Protein AF-A0A519ZZA4-F1 (afdb_monomer_lite)

Sequence (102 aa):
MAATRKCLSTDEFRQAVAESLSVRQVLGRIGLVPAGGNYKTVQARISRLGLDTSHFTGAGWNVGARYKAFGRNTTMEEILVENFSYAFTHGLRGRLLKEGLK

Secondary structure (DSSP, 8-state):
--------SHHHHHHHHHT-SSHHHHHHHTT----HHHHHHHHHHHHHHT---TT--GGGTTSGGG----S----HHHHSSTT---S-HHHHHHHHHHTT--

pLDDT: mean 85.7, std 11.06, range [36.88, 95.56]

Structure (mmCIF, N/CA/C/O backbone):
data_AF-A0A519ZZA4-F1
#
_entry.id   AF-A0A519ZZA4-F1
#
loop_
_atom_site.group_PDB
_atom_site.id
_atom_site.type_symbol
_atom_site.label_atom_id
_atom_site.label_alt_id
_atom_site.label_comp_id
_atom_site.label_asym_id
_atom_site.label_entity_id
_atom_site.label_seq_id
_atom_site.pdbx_PDB_ins_code
_atom_site.Cartn_x
_atom_site.Cartn_y
_atom_site.Cartn_z
_atom_site.occupancy
_atom_site.B_iso_or_equiv
_atom_site.auth_seq_id
_atom_site.auth_comp_id
_atom_site.auth_asym_id
_atom_site.auth_atom_id
_atom_site.pdbx_PDB_model_num
ATOM 1 N N . MET A 1 1 ? 25.686 6.458 4.214 1.00 36.88 1 MET A N 1
ATOM 2 C CA . MET A 1 1 ? 26.427 5.555 3.308 1.00 36.88 1 MET A CA 1
ATOM 3 C C . MET A 1 1 ? 25.544 5.273 2.104 1.00 36.88 1 MET A C 1
ATOM 5 O O . MET A 1 1 ? 24.373 4.972 2.297 1.00 36.88 1 MET A O 1
ATOM 9 N N . ALA A 1 2 ? 26.050 5.535 0.899 1.00 40.84 2 ALA A N 1
ATOM 10 C CA . ALA A 1 2 ? 25.265 5.680 -0.326 1.00 40.84 2 ALA A CA 1
ATOM 11 C C . ALA A 1 2 ? 24.518 4.390 -0.713 1.00 40.84 2 ALA A C 1
ATOM 13 O O . ALA A 1 2 ? 25.115 3.321 -0.811 1.00 40.84 2 ALA A O 1
ATOM 14 N N . ALA A 1 3 ? 23.205 4.500 -0.931 1.00 50.62 3 ALA A N 1
ATOM 15 C CA . ALA A 1 3 ? 22.362 3.404 -1.387 1.00 50.62 3 ALA A CA 1
ATOM 16 C C . ALA A 1 3 ? 22.561 3.189 -2.894 1.00 50.62 3 ALA A C 1
ATOM 18 O O . ALA A 1 3 ? 21.928 3.852 -3.713 1.00 50.62 3 ALA A O 1
ATOM 19 N N . THR A 1 4 ? 23.431 2.260 -3.273 1.00 64.50 4 THR A N 1
ATOM 20 C CA . THR A 1 4 ? 23.520 1.772 -4.653 1.00 64.50 4 THR A CA 1
ATOM 21 C C . THR A 1 4 ? 23.038 0.337 -4.707 1.00 64.50 4 THR A C 1
ATOM 23 O O . THR A 1 4 ? 23.805 -0.587 -4.467 1.00 64.50 4 THR A O 1
ATOM 26 N N . ARG A 1 5 ? 21.781 0.146 -5.117 1.00 57.28 5 ARG A N 1
ATOM 27 C CA . ARG A 1 5 ? 21.448 -0.899 -6.093 1.00 57.28 5 ARG A CA 1
ATOM 28 C C . ARG A 1 5 ? 20.371 -0.370 -7.011 1.00 57.28 5 ARG A C 1
ATOM 30 O O . ARG A 1 5 ? 19.290 -0.058 -6.554 1.00 57.28 5 ARG A O 1
ATOM 37 N N . LYS A 1 6 ? 20.681 -0.272 -8.299 1.00 66.62 6 LYS A N 1
ATOM 38 C CA . LYS A 1 6 ? 19.718 -0.036 -9.371 1.00 66.62 6 LYS A CA 1
ATOM 39 C C . LYS A 1 6 ? 19.579 -1.389 -10.054 1.00 66.62 6 LYS A C 1
ATOM 41 O O . LYS A 1 6 ? 20.421 -1.752 -10.862 1.00 66.62 6 LYS A O 1
ATOM 46 N N . CYS A 1 7 ? 18.609 -2.178 -9.601 1.00 61.72 7 CYS A N 1
ATOM 47 C CA . CYS A 1 7 ? 18.310 -3.515 -10.120 1.00 61.72 7 CYS A CA 1
ATOM 48 C C . CYS A 1 7 ? 18.169 -3.470 -11.654 1.00 61.72 7 CYS A C 1
ATOM 50 O O . CYS A 1 7 ? 17.232 -2.852 -12.175 1.00 61.72 7 CYS A O 1
ATOM 52 N N . LEU A 1 8 ? 19.111 -4.086 -12.372 1.00 63.31 8 LEU A N 1
ATOM 53 C CA . LEU A 1 8 ? 19.193 -4.028 -13.836 1.00 63.31 8 LEU A CA 1
ATOM 54 C C . LEU A 1 8 ? 18.560 -5.261 -14.483 1.00 63.31 8 LEU A C 1
ATOM 56 O O . LEU A 1 8 ? 17.871 -5.123 -15.494 1.00 63.31 8 LEU A O 1
ATOM 60 N N . SER A 1 9 ? 18.735 -6.445 -13.890 1.00 85.38 9 SER A N 1
ATOM 61 C CA . SER A 1 9 ? 18.235 -7.678 -14.494 1.00 85.38 9 SER A CA 1
ATOM 62 C C . SER A 1 9 ? 16.707 -7.779 -14.415 1.00 85.38 9 SER A C 1
ATOM 64 O O . SER A 1 9 ? 16.040 -7.153 -13.581 1.00 85.38 9 SER A O 1
ATOM 66 N N . THR A 1 10 ? 16.126 -8.535 -15.344 1.00 89.19 10 THR A N 1
ATOM 67 C CA . THR A 1 10 ? 14.685 -8.811 -15.358 1.00 89.19 10 THR A CA 1
ATOM 68 C C . THR A 1 10 ? 14.293 -9.743 -14.212 1.00 89.19 10 THR A C 1
ATOM 70 O O . THR A 1 10 ? 13.235 -9.534 -13.623 1.00 89.19 10 THR A O 1
ATOM 73 N N . ASP A 1 11 ? 15.145 -10.703 -13.851 1.00 90.69 11 ASP A N 1
ATOM 74 C CA . ASP A 1 11 ? 14.844 -11.702 -12.819 1.00 90.69 11 ASP A CA 1
ATOM 75 C C . ASP A 1 11 ? 14.848 -11.114 -11.410 1.00 90.69 11 ASP A C 1
ATOM 77 O O . ASP A 1 11 ? 13.892 -11.318 -10.662 1.00 90.69 11 ASP A O 1
ATOM 81 N N . GLU A 1 12 ? 15.832 -10.277 -11.073 1.00 90.19 12 GLU A N 1
ATOM 82 C CA . GLU A 1 12 ? 15.831 -9.566 -9.788 1.00 90.19 12 GLU A CA 1
ATOM 83 C C . GLU A 1 12 ? 14.594 -8.659 -9.652 1.00 90.19 12 GLU A C 1
ATOM 85 O O . GLU A 1 12 ? 14.027 -8.526 -8.568 1.00 90.19 12 GLU A O 1
ATOM 90 N N . PHE A 1 13 ? 14.122 -8.057 -10.754 1.00 93.25 13 PHE A N 1
ATOM 91 C CA . PHE A 1 13 ? 12.901 -7.250 -10.735 1.00 93.25 13 PHE A CA 1
ATOM 92 C C . PHE A 1 13 ? 11.652 -8.110 -10.505 1.00 93.25 13 PHE A C 1
ATOM 94 O O . PHE A 1 13 ? 10.782 -7.720 -9.726 1.00 93.25 13 PHE A O 1
ATOM 101 N N . ARG A 1 14 ? 11.566 -9.286 -11.144 1.00 94.25 14 ARG A N 1
ATOM 102 C CA . ARG A 1 14 ? 10.480 -10.255 -10.918 1.00 94.25 14 ARG A CA 1
ATOM 103 C C . ARG A 1 14 ? 10.432 -10.686 -9.456 1.00 94.25 14 ARG A C 1
ATOM 105 O O . ARG A 1 14 ? 9.368 -10.632 -8.844 1.00 94.25 14 ARG A O 1
ATOM 112 N N . GLN A 1 15 ? 11.585 -11.029 -8.888 1.00 93.38 15 GLN A N 1
ATOM 113 C CA . GLN A 1 15 ? 11.702 -11.401 -7.482 1.00 93.38 15 GLN A CA 1
ATOM 114 C C . GLN A 1 15 ? 11.297 -10.245 -6.557 1.00 93.38 15 GLN A C 1
ATOM 116 O O . GLN A 1 15 ? 10.500 -10.432 -5.638 1.00 93.38 15 GLN A O 1
ATOM 121 N N . ALA A 1 16 ? 11.761 -9.023 -6.836 1.00 93.62 16 ALA A N 1
ATOM 122 C CA . ALA A 1 16 ? 11.394 -7.849 -6.051 1.00 93.62 16 ALA A CA 1
ATOM 123 C C . ALA A 1 16 ? 9.877 -7.588 -6.047 1.00 93.62 16 ALA A C 1
ATOM 125 O O . ALA A 1 16 ? 9.342 -7.157 -5.024 1.00 93.62 16 ALA A O 1
ATOM 126 N N . VAL A 1 17 ? 9.183 -7.847 -7.160 1.00 94.94 17 VAL A N 1
ATOM 127 C CA . VAL A 1 17 ? 7.717 -7.738 -7.261 1.00 94.94 17 VAL A CA 1
ATOM 128 C C . VAL A 1 17 ? 7.018 -8.856 -6.485 1.00 94.94 17 VAL A C 1
ATOM 130 O O . VAL A 1 17 ? 6.106 -8.564 -5.711 1.00 94.94 17 VAL A O 1
ATOM 133 N N . ALA A 1 18 ? 7.469 -10.104 -6.626 1.00 94.19 18 ALA A N 1
ATOM 134 C CA . ALA A 1 18 ? 6.888 -11.254 -5.931 1.00 94.19 18 ALA A CA 1
ATOM 135 C C . ALA A 1 18 ? 6.984 -11.134 -4.397 1.00 94.19 1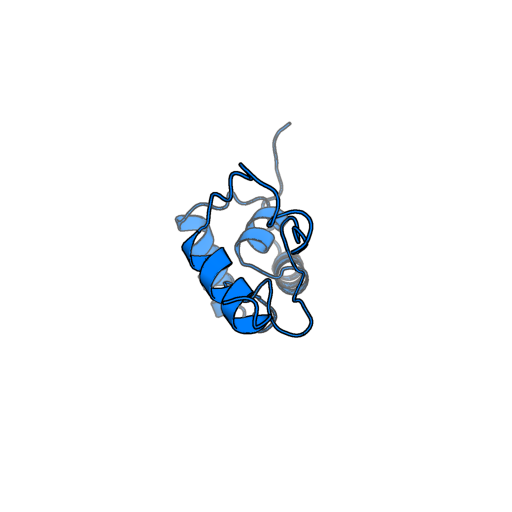8 ALA A C 1
ATOM 137 O O . ALA A 1 18 ? 6.039 -11.454 -3.684 1.00 94.19 18 ALA A O 1
ATOM 138 N N . GLU A 1 19 ? 8.093 -10.604 -3.879 1.00 93.38 19 GLU A N 1
ATOM 139 C CA . GLU A 1 19 ? 8.321 -10.441 -2.436 1.00 93.38 19 GLU A CA 1
ATOM 140 C C . GLU A 1 19 ? 7.764 -9.127 -1.849 1.00 93.38 19 GLU A C 1
ATOM 142 O O . GLU A 1 19 ? 8.007 -8.798 -0.680 1.00 93.38 19 GLU A O 1
ATOM 147 N N . SER A 1 20 ? 7.073 -8.322 -2.655 1.00 94.50 20 SER A N 1
ATOM 148 C CA . SER A 1 20 ? 6.504 -7.039 -2.235 1.00 94.50 20 SER A CA 1
ATOM 149 C C . SER A 1 20 ? 4.983 -7.094 -2.173 1.00 94.50 20 SER A C 1
ATOM 151 O O . SER A 1 20 ? 4.339 -7.776 -2.953 1.00 94.50 20 SER A O 1
ATOM 153 N N . LEU A 1 21 ? 4.400 -6.303 -1.278 1.00 94.38 21 LEU A N 1
ATOM 154 C CA . LEU A 1 21 ? 2.956 -6.077 -1.148 1.00 94.38 21 LEU A CA 1
ATOM 155 C C . LEU A 1 21 ? 2.532 -4.702 -1.690 1.00 94.38 21 LEU A C 1
ATOM 157 O O . LEU A 1 21 ? 1.363 -4.323 -1.613 1.00 94.38 21 LEU A O 1
ATOM 161 N N . SER A 1 22 ? 3.484 -3.907 -2.187 1.00 94.31 22 SER A N 1
ATOM 162 C CA . SER A 1 22 ? 3.224 -2.590 -2.767 1.00 94.31 22 SER A CA 1
ATOM 163 C C . SER A 1 22 ? 4.348 -2.137 -3.696 1.00 94.31 22 SER A C 1
ATOM 165 O O . SER A 1 22 ? 5.514 -2.485 -3.504 1.00 94.31 22 SER A O 1
ATOM 167 N N . VAL A 1 23 ? 4.025 -1.243 -4.635 1.00 94.12 23 VAL A N 1
ATOM 168 C CA . VAL A 1 23 ? 5.015 -0.600 -5.522 1.00 94.12 23 VAL A CA 1
ATOM 169 C C . VAL A 1 23 ? 6.081 0.163 -4.725 1.00 94.12 23 VAL A C 1
ATOM 171 O O . VAL A 1 23 ? 7.241 0.198 -5.122 1.00 94.12 23 VAL A O 1
ATOM 174 N N . ARG A 1 24 ? 5.727 0.731 -3.563 1.00 94.06 24 ARG A N 1
ATOM 175 C CA . ARG A 1 24 ? 6.689 1.400 -2.675 1.00 94.06 24 ARG A CA 1
ATOM 176 C C . ARG A 1 24 ? 7.761 0.434 -2.162 1.00 94.06 24 ARG A C 1
ATOM 178 O O . ARG A 1 24 ? 8.931 0.801 -2.121 1.00 94.06 24 ARG A O 1
ATOM 185 N N . GLN A 1 25 ? 7.369 -0.780 -1.774 1.00 93.50 25 GLN A N 1
ATOM 186 C CA . GLN A 1 25 ? 8.315 -1.812 -1.343 1.00 93.50 25 GLN A CA 1
ATOM 187 C C . GLN A 1 25 ? 9.188 -2.285 -2.505 1.00 93.50 25 GLN A C 1
ATOM 189 O O . GLN A 1 25 ? 10.398 -2.390 -2.323 1.00 93.50 25 GLN A O 1
ATOM 194 N N . VAL A 1 26 ? 8.609 -2.461 -3.701 1.00 93.94 26 VAL A N 1
ATOM 195 C CA . VAL A 1 26 ? 9.381 -2.771 -4.915 1.00 93.94 26 VAL A CA 1
ATOM 196 C C . VAL A 1 26 ? 10.456 -1.713 -5.129 1.00 93.94 26 VAL A C 1
ATOM 198 O O . VAL A 1 26 ? 11.624 -2.064 -5.233 1.00 93.94 26 VAL A O 1
ATOM 201 N N . LEU A 1 27 ? 10.078 -0.428 -5.115 1.00 92.69 27 LEU A N 1
ATOM 202 C CA . LEU A 1 27 ? 10.992 0.710 -5.258 1.00 92.69 27 LEU A CA 1
ATOM 203 C C . LEU A 1 27 ? 12.139 0.659 -4.243 1.00 92.69 27 LEU A C 1
ATOM 205 O O . LEU A 1 27 ? 13.296 0.752 -4.641 1.00 92.69 27 LEU A O 1
ATOM 209 N N . GLY A 1 28 ? 11.831 0.430 -2.964 1.00 91.44 28 GLY A N 1
ATOM 210 C CA . GLY A 1 28 ? 12.847 0.287 -1.919 1.00 91.44 28 GLY A CA 1
ATOM 211 C C . GLY A 1 28 ? 13.802 -0.887 -2.160 1.00 91.44 28 GLY A C 1
ATOM 212 O O . GLY A 1 28 ? 15.013 -0.720 -2.030 1.00 91.44 28 GLY A O 1
ATOM 213 N N . ARG A 1 29 ? 13.283 -2.051 -2.573 1.00 91.00 29 ARG A N 1
ATOM 214 C CA . ARG A 1 29 ? 14.090 -3.249 -2.874 1.00 91.00 29 ARG A CA 1
ATOM 215 C C . ARG A 1 29 ? 15.018 -3.047 -4.069 1.00 91.00 29 ARG A C 1
ATOM 217 O O . ARG A 1 29 ? 16.157 -3.497 -4.038 1.00 91.00 29 ARG A O 1
ATOM 224 N N . ILE A 1 30 ? 14.557 -2.337 -5.099 1.00 90.69 30 ILE A N 1
ATOM 225 C CA . ILE A 1 30 ? 15.358 -2.023 -6.293 1.00 90.69 30 ILE A CA 1
ATOM 226 C C . ILE A 1 30 ? 16.188 -0.741 -6.148 1.00 90.69 30 ILE A C 1
ATOM 228 O O . ILE A 1 30 ? 16.669 -0.233 -7.162 1.00 90.69 30 ILE A O 1
ATOM 232 N N . GLY A 1 31 ? 16.293 -0.206 -4.924 1.00 88.88 31 GLY A N 1
ATOM 233 C CA . GLY A 1 31 ? 17.064 0.986 -4.558 1.00 88.88 31 GLY A CA 1
ATOM 234 C C . GLY A 1 31 ? 16.636 2.273 -5.263 1.00 88.88 31 GLY A C 1
ATOM 235 O O . GLY A 1 31 ? 17.436 3.196 -5.412 1.00 88.88 31 GLY A O 1
ATOM 236 N N . LEU A 1 32 ? 15.377 2.358 -5.696 1.00 89.75 32 LEU A N 1
ATOM 237 C CA . LEU A 1 32 ? 14.788 3.585 -6.212 1.00 89.75 32 LEU A CA 1
ATOM 238 C C . LEU A 1 32 ? 14.074 4.354 -5.102 1.00 89.75 32 LEU A C 1
ATOM 240 O O . LEU A 1 32 ? 13.354 3.803 -4.269 1.00 89.75 32 LEU A O 1
ATOM 244 N N . VAL A 1 33 ? 14.217 5.675 -5.145 1.00 89.88 33 VAL A N 1
ATOM 245 C CA . VAL A 1 33 ? 13.492 6.573 -4.246 1.00 89.88 33 VAL A CA 1
ATOM 246 C C . VAL A 1 33 ? 11.993 6.485 -4.561 1.00 89.88 33 VAL A C 1
ATOM 248 O O . VAL A 1 33 ? 11.624 6.556 -5.739 1.00 89.88 33 VAL A O 1
ATOM 251 N N . PRO A 1 34 ? 11.106 6.370 -3.555 1.00 90.56 34 PRO A N 1
ATOM 252 C CA . PRO A 1 34 ? 9.660 6.354 -3.753 1.00 90.56 34 PRO A CA 1
ATOM 253 C C . PRO A 1 34 ? 9.120 7.748 -4.111 1.00 90.56 34 PRO A C 1
ATOM 255 O O . PRO A 1 34 ? 8.414 8.379 -3.328 1.00 90.56 34 PRO A O 1
ATOM 258 N N . ALA A 1 35 ? 9.456 8.215 -5.312 1.00 91.50 35 ALA A N 1
ATOM 259 C CA . ALA A 1 35 ? 9.054 9.488 -5.895 1.00 91.50 35 ALA A CA 1
ATOM 260 C C . ALA A 1 35 ? 8.114 9.265 -7.091 1.00 91.50 35 ALA A C 1
ATOM 262 O O . ALA A 1 35 ? 8.206 8.243 -7.772 1.00 91.50 35 ALA A O 1
ATOM 263 N N . GLY A 1 36 ? 7.226 10.228 -7.365 1.00 87.56 36 GLY A N 1
ATOM 264 C CA . GLY A 1 36 ? 6.114 10.088 -8.321 1.00 87.56 36 GLY A CA 1
ATOM 265 C C . GLY A 1 36 ? 6.501 9.533 -9.700 1.00 87.56 36 GLY A C 1
ATOM 266 O O . GLY A 1 36 ? 5.826 8.642 -10.211 1.00 87.56 36 GLY A O 1
ATOM 267 N N . GLY A 1 37 ? 7.617 9.990 -10.277 1.00 92.94 37 GLY A N 1
ATOM 268 C CA . GLY A 1 37 ? 8.115 9.472 -11.559 1.00 92.94 37 GLY A CA 1
ATOM 269 C C . GLY A 1 37 ? 8.518 7.994 -11.504 1.00 92.94 37 GLY A C 1
ATOM 270 O O . GLY A 1 37 ? 8.189 7.227 -12.406 1.00 92.94 37 GLY A O 1
ATOM 271 N N . ASN A 1 38 ? 9.148 7.559 -10.411 1.00 92.88 38 ASN A N 1
ATOM 272 C CA . ASN A 1 38 ? 9.599 6.176 -10.258 1.00 92.88 38 ASN A CA 1
ATOM 273 C C . ASN A 1 38 ? 8.429 5.194 -10.112 1.00 92.88 38 ASN A C 1
ATOM 275 O O . ASN A 1 38 ? 8.517 4.079 -10.624 1.00 92.88 38 ASN A O 1
ATOM 279 N N . TYR A 1 39 ? 7.317 5.604 -9.489 1.00 94.69 39 TYR A N 1
ATOM 280 C CA . TYR A 1 39 ? 6.097 4.786 -9.456 1.00 94.69 39 TYR A CA 1
ATOM 281 C C . TYR A 1 39 ? 5.585 4.489 -10.866 1.00 94.69 39 TYR A C 1
ATOM 283 O O . TYR A 1 39 ? 5.336 3.327 -11.182 1.00 94.69 39 TYR A O 1
ATOM 291 N N . LYS A 1 40 ? 5.499 5.516 -11.724 1.00 94.81 40 LYS A N 1
ATOM 292 C CA . LYS A 1 40 ? 5.062 5.355 -13.119 1.00 94.81 40 LYS A CA 1
ATOM 293 C C . LYS A 1 40 ? 5.987 4.409 -13.883 1.00 94.81 40 LYS A C 1
ATOM 295 O O . LYS A 1 40 ? 5.514 3.486 -14.538 1.00 94.81 40 LYS A O 1
ATOM 300 N N . THR A 1 41 ? 7.301 4.583 -13.742 1.00 92.62 41 THR A N 1
ATOM 301 C CA . THR A 1 41 ? 8.300 3.722 -14.394 1.00 92.62 41 THR A CA 1
ATOM 302 C C . THR A 1 41 ? 8.183 2.262 -13.956 1.00 92.62 41 THR A C 1
ATOM 304 O O . THR A 1 41 ? 8.202 1.362 -14.795 1.00 92.62 41 THR A O 1
ATOM 307 N N . VAL A 1 42 ? 8.038 2.003 -12.653 1.00 93.50 42 VAL A N 1
ATOM 308 C CA . VAL A 1 42 ? 7.894 0.634 -12.135 1.00 93.50 42 VAL A CA 1
ATOM 309 C C . VAL A 1 42 ? 6.580 0.008 -12.585 1.00 93.50 42 VAL A C 1
ATOM 311 O O . VAL A 1 42 ? 6.594 -1.130 -13.042 1.00 93.50 42 VAL A O 1
ATOM 314 N N . GLN A 1 43 ? 5.466 0.738 -12.530 1.00 94.25 43 GLN A N 1
ATOM 315 C CA . GLN A 1 43 ? 4.166 0.245 -12.999 1.00 94.25 43 GLN A CA 1
ATOM 316 C C . GLN A 1 43 ? 4.178 -0.078 -14.497 1.00 94.25 43 GLN A C 1
ATOM 318 O O . GLN A 1 43 ? 3.692 -1.135 -14.904 1.00 94.25 43 GLN A O 1
ATOM 323 N N . ALA A 1 44 ? 4.797 0.779 -15.315 1.00 94.62 44 ALA A N 1
ATOM 324 C CA . ALA A 1 44 ? 4.979 0.516 -16.739 1.00 94.62 44 ALA A CA 1
ATOM 325 C C . ALA A 1 44 ? 5.829 -0.743 -16.974 1.00 94.62 44 ALA A C 1
ATOM 327 O O . ALA A 1 44 ? 5.494 -1.570 -17.821 1.00 94.62 44 ALA A O 1
ATOM 328 N N . ARG A 1 45 ? 6.901 -0.939 -16.191 1.00 94.25 45 ARG A N 1
ATOM 329 C CA . ARG A 1 45 ? 7.751 -2.136 -16.278 1.00 94.25 45 ARG A CA 1
ATOM 330 C C . ARG A 1 45 ? 7.014 -3.411 -15.852 1.00 94.25 45 ARG A C 1
ATOM 332 O O . ARG A 1 45 ? 7.161 -4.416 -16.538 1.00 94.25 45 ARG A O 1
ATOM 339 N N . ILE A 1 46 ? 6.227 -3.369 -14.773 1.00 95.06 46 ILE A N 1
ATOM 340 C CA . ILE A 1 46 ? 5.360 -4.474 -14.317 1.00 95.06 46 ILE A CA 1
ATOM 341 C C . ILE A 1 46 ? 4.393 -4.871 -15.434 1.00 95.06 46 ILE A C 1
ATOM 343 O O . ILE A 1 46 ? 4.351 -6.037 -15.816 1.00 95.06 46 ILE A O 1
ATOM 347 N N . SER A 1 47 ? 3.694 -3.883 -16.000 1.00 95.50 47 SER A N 1
ATOM 348 C CA . SER A 1 47 ? 2.706 -4.095 -17.065 1.00 95.50 47 SER A CA 1
ATOM 349 C C . SER A 1 47 ? 3.352 -4.701 -18.311 1.00 95.50 47 SER A C 1
ATOM 351 O O . SER A 1 47 ? 2.862 -5.685 -18.852 1.00 95.50 47 SER A O 1
ATOM 353 N N . ARG A 1 48 ? 4.513 -4.175 -18.727 1.00 95.56 48 ARG A N 1
ATOM 354 C CA . ARG A 1 48 ? 5.273 -4.685 -19.879 1.00 95.56 48 ARG A CA 1
ATOM 355 C C . ARG A 1 48 ? 5.756 -6.127 -19.692 1.00 95.56 48 ARG A C 1
ATOM 357 O O . ARG A 1 48 ? 5.908 -6.845 -20.671 1.00 95.56 48 ARG A O 1
ATOM 364 N N . LEU A 1 49 ? 6.052 -6.530 -18.458 1.00 93.94 49 LEU A N 1
ATOM 365 C CA . LEU A 1 49 ? 6.532 -7.876 -18.131 1.00 93.94 49 LEU A CA 1
ATOM 366 C C . LEU A 1 49 ? 5.403 -8.861 -17.792 1.00 93.94 49 LEU A C 1
ATOM 368 O O . LEU A 1 49 ? 5.704 -10.034 -17.562 1.00 93.94 49 LEU A O 1
ATOM 372 N N . GLY A 1 50 ? 4.148 -8.397 -17.744 1.00 94.81 50 GLY A N 1
ATOM 373 C CA . GLY A 1 50 ? 2.986 -9.216 -17.398 1.00 94.81 50 GLY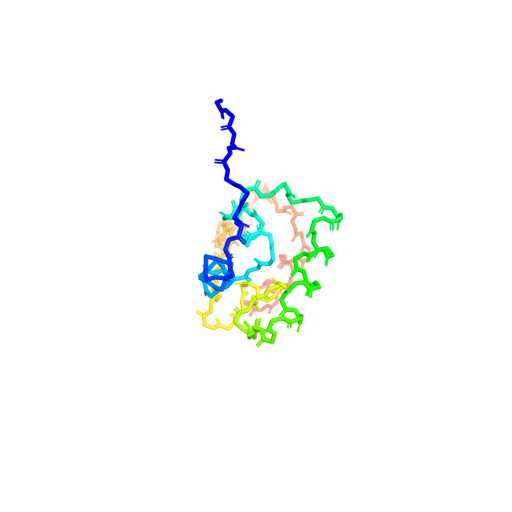 A CA 1
ATOM 374 C C . GLY A 1 50 ? 3.083 -9.830 -16.002 1.00 94.81 50 GLY A C 1
ATOM 375 O O . GLY A 1 50 ? 2.744 -10.996 -15.826 1.00 94.81 50 GLY A O 1
ATOM 376 N N . LEU A 1 51 ? 3.628 -9.095 -15.026 1.00 94.56 51 LEU A N 1
ATOM 377 C CA . LEU A 1 51 ? 3.776 -9.616 -13.664 1.00 94.56 51 LEU A CA 1
ATOM 378 C C . LEU A 1 51 ? 2.456 -9.519 -12.908 1.00 94.56 51 LEU A C 1
ATOM 380 O O . LEU A 1 51 ? 1.805 -8.475 -12.944 1.00 94.56 51 LEU A O 1
ATOM 384 N N . ASP A 1 52 ? 2.112 -10.579 -12.181 1.00 92.62 52 ASP A N 1
ATOM 385 C CA . ASP A 1 52 ? 0.978 -10.543 -11.267 1.00 92.62 52 ASP A CA 1
ATOM 386 C C . ASP A 1 52 ? 1.276 -9.607 -10.087 1.00 92.62 52 ASP A C 1
ATOM 388 O O . ASP A 1 52 ? 2.347 -9.653 -9.476 1.00 92.62 52 ASP A O 1
ATOM 392 N N . THR A 1 53 ? 0.315 -8.738 -9.789 1.00 94.31 53 THR A N 1
ATOM 393 C CA . THR A 1 53 ? 0.334 -7.834 -8.633 1.00 94.31 53 THR A CA 1
ATOM 394 C C . THR A 1 53 ? -0.941 -7.948 -7.805 1.00 94.31 53 THR A C 1
ATOM 396 O O . THR A 1 53 ? -1.225 -7.065 -6.999 1.00 94.31 53 THR A O 1
ATOM 399 N N . SER A 1 54 ? -1.730 -9.010 -7.995 1.00 91.06 54 SER A N 1
ATOM 400 C CA . SER A 1 54 ? -2.988 -9.237 -7.271 1.00 91.06 54 SER A CA 1
ATOM 401 C C . SER A 1 54 ? -2.777 -9.407 -5.762 1.00 91.06 54 SER A C 1
ATOM 403 O O . SER A 1 54 ? -3.674 -9.137 -4.968 1.00 91.06 54 SER A O 1
ATOM 405 N N . HIS A 1 55 ? -1.574 -9.807 -5.341 1.00 91.62 55 HIS A N 1
ATOM 406 C CA . HIS A 1 55 ? -1.169 -9.887 -3.936 1.00 91.62 55 HIS A CA 1
ATOM 407 C C . HIS A 1 55 ? -0.840 -8.529 -3.303 1.00 91.62 55 HIS A C 1
ATOM 409 O O . HIS A 1 55 ? -0.648 -8.459 -2.085 1.00 91.62 55 HIS A O 1
ATOM 415 N N . PHE A 1 56 ? -0.757 -7.447 -4.085 1.00 94.25 56 PHE A N 1
ATOM 416 C CA . PHE A 1 56 ? -0.526 -6.117 -3.532 1.00 94.25 56 PHE A CA 1
ATOM 417 C C . PHE A 1 56 ? -1.738 -5.662 -2.727 1.00 94.25 56 PHE A C 1
ATOM 419 O O . PHE A 1 56 ? -2.876 -5.717 -3.181 1.00 94.25 56 PHE A O 1
ATOM 426 N N . THR A 1 57 ? -1.494 -5.164 -1.519 1.00 91.00 57 THR A N 1
ATOM 427 C CA . THR A 1 57 ? -2.583 -4.858 -0.588 1.00 91.00 57 THR A CA 1
ATOM 428 C C . THR A 1 57 ? -3.160 -3.460 -0.784 1.00 91.00 57 THR A C 1
ATOM 430 O O . THR A 1 57 ? -4.328 -3.229 -0.485 1.00 91.00 57 THR A O 1
ATOM 433 N N . GLY A 1 58 ? -2.355 -2.504 -1.262 1.00 87.00 58 GLY A N 1
ATOM 434 C CA . GLY A 1 58 ? -2.779 -1.111 -1.437 1.00 87.00 58 GLY A CA 1
ATOM 435 C C . GLY A 1 58 ? -3.436 -0.534 -0.174 1.00 87.00 58 GLY A C 1
ATOM 436 O O . GLY A 1 58 ? -2.897 -0.660 0.926 1.00 87.00 58 GLY A O 1
ATOM 437 N N . ALA A 1 59 ? -4.618 0.070 -0.333 1.00 83.44 59 ALA A N 1
ATOM 438 C CA . ALA A 1 59 ? -5.425 0.579 0.779 1.00 83.44 59 ALA A CA 1
ATOM 439 C C . ALA A 1 59 ? -5.961 -0.533 1.709 1.00 83.44 59 ALA A C 1
ATOM 441 O O . ALA A 1 59 ? -6.211 -0.282 2.884 1.00 83.44 59 ALA A O 1
ATOM 442 N N . GLY A 1 60 ? -6.072 -1.772 1.222 1.00 86.06 60 GLY A N 1
ATOM 443 C CA . GLY A 1 60 ? -6.508 -2.953 1.972 1.00 86.06 60 GLY A CA 1
ATOM 444 C C . GLY A 1 60 ? -5.380 -3.665 2.725 1.00 86.06 60 GLY A C 1
ATOM 445 O O . GLY A 1 60 ? -5.364 -4.890 2.797 1.00 86.06 60 GLY A O 1
ATOM 446 N N . TRP A 1 61 ? -4.400 -2.937 3.266 1.00 89.94 61 TRP A N 1
ATOM 447 C CA . TRP A 1 61 ? -3.295 -3.550 4.021 1.00 89.94 61 TRP A CA 1
ATOM 448 C C . TRP A 1 61 ? -3.730 -4.125 5.378 1.00 89.94 61 TRP A C 1
ATOM 450 O O . TRP A 1 61 ? -3.079 -5.040 5.878 1.00 89.94 61 TRP A O 1
ATOM 460 N N . ASN A 1 62 ? -4.838 -3.630 5.942 1.00 89.62 62 ASN A N 1
ATOM 461 C CA . ASN A 1 62 ? -5.349 -4.024 7.255 1.00 89.62 62 ASN A CA 1
ATOM 462 C C . ASN A 1 62 ? -6.823 -4.467 7.206 1.00 89.62 62 ASN A C 1
ATOM 464 O O . ASN A 1 62 ? -7.688 -3.838 7.812 1.00 89.62 62 ASN A O 1
ATOM 468 N N . VAL A 1 63 ? -7.130 -5.520 6.444 1.00 87.06 63 VAL A N 1
ATOM 469 C CA . VAL A 1 63 ? -8.501 -6.040 6.275 1.00 87.06 63 VAL A CA 1
ATOM 470 C C . VAL A 1 63 ? -8.545 -7.569 6.348 1.00 87.06 63 VAL A C 1
ATOM 472 O O . VAL A 1 63 ? -7.536 -8.241 6.113 1.00 87.06 63 VAL A O 1
ATOM 475 N N . GLY A 1 64 ? -9.724 -8.127 6.645 1.00 87.75 64 GLY A N 1
ATOM 476 C CA . GLY A 1 64 ? -9.974 -9.573 6.650 1.00 87.75 64 GLY A CA 1
ATOM 477 C C . GLY A 1 64 ? -8.991 -10.340 7.537 1.00 87.75 64 GLY A C 1
ATOM 478 O O . GLY A 1 64 ? -8.724 -9.940 8.666 1.00 87.75 64 GLY A O 1
ATOM 479 N N . ALA A 1 65 ? -8.391 -11.406 7.001 1.00 85.12 65 ALA A N 1
ATOM 480 C CA . ALA A 1 65 ? -7.403 -12.221 7.715 1.00 85.12 65 ALA A CA 1
ATOM 481 C C . ALA A 1 65 ? -6.120 -11.461 8.120 1.00 85.12 65 ALA A C 1
ATOM 483 O O . ALA A 1 65 ? -5.383 -11.924 8.985 1.00 85.12 65 ALA A O 1
ATOM 484 N N . ARG A 1 66 ? -5.832 -10.302 7.507 1.00 83.75 66 ARG A N 1
ATOM 485 C CA . ARG A 1 66 ? -4.675 -9.451 7.846 1.00 83.75 66 ARG 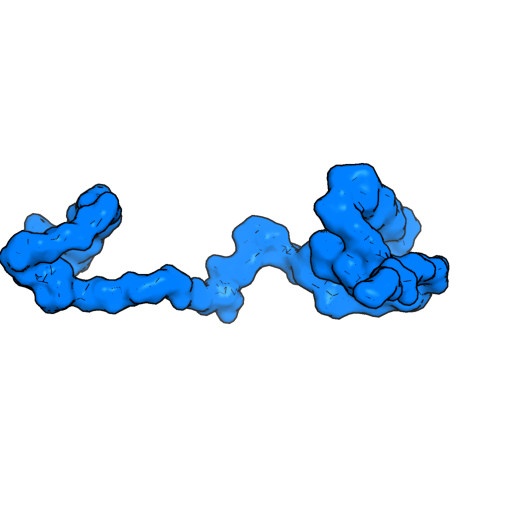A CA 1
ATOM 486 C C . ARG A 1 66 ? -5.011 -8.370 8.874 1.00 83.75 66 ARG A C 1
ATOM 488 O O . ARG A 1 66 ? -4.123 -7.599 9.229 1.00 83.75 66 ARG A O 1
ATOM 495 N N . TYR A 1 67 ? -6.264 -8.297 9.327 1.00 88.88 67 TYR A N 1
ATOM 496 C CA . TYR A 1 67 ? -6.694 -7.283 10.275 1.00 88.88 67 TYR A CA 1
ATOM 497 C C . TYR A 1 67 ? -5.937 -7.403 11.602 1.00 88.88 67 TYR A C 1
ATOM 499 O O . TYR A 1 67 ? -5.950 -8.437 12.269 1.00 88.88 67 TYR A O 1
ATOM 507 N N . LYS A 1 68 ? -5.308 -6.303 11.998 1.00 85.19 68 LYS A N 1
ATOM 508 C CA . LYS A 1 68 ? -4.724 -6.067 13.310 1.00 85.19 68 LYS A CA 1
ATOM 509 C C . LYS A 1 68 ? -5.368 -4.819 13.892 1.00 85.19 68 LYS A C 1
ATOM 511 O O . LYS A 1 68 ? -5.373 -3.757 13.261 1.00 85.19 68 LYS A O 1
ATOM 516 N N . ALA A 1 69 ? -5.911 -4.951 15.099 1.00 82.75 69 ALA A N 1
ATOM 517 C CA . ALA A 1 69 ? -6.380 -3.808 15.862 1.00 82.75 69 ALA A CA 1
ATOM 518 C C . ALA A 1 69 ? -5.168 -2.935 16.225 1.00 82.75 69 ALA A C 1
ATOM 520 O O . ALA A 1 69 ? -4.227 -3.406 16.863 1.00 82.75 69 ALA A O 1
ATOM 521 N N . PHE A 1 70 ? -5.180 -1.679 15.783 1.00 78.44 70 PHE A N 1
ATOM 522 C CA . PHE A 1 70 ? -4.175 -0.684 16.147 1.00 78.44 70 PHE A CA 1
ATOM 523 C C . PHE A 1 70 ? -4.786 0.328 17.114 1.00 78.44 70 PHE A C 1
ATOM 525 O O . PHE A 1 70 ? -5.930 0.747 16.940 1.00 78.44 70 PHE A O 1
ATOM 532 N N . GLY A 1 71 ? -3.992 0.750 18.097 1.00 75.06 71 GLY A N 1
ATOM 533 C CA . GLY A 1 71 ? -4.392 1.709 19.125 1.00 75.06 71 GLY A CA 1
ATOM 534 C C . GLY A 1 71 ? -4.696 1.056 20.471 1.00 75.06 71 GLY A C 1
ATOM 535 O O . GLY A 1 71 ? -4.865 -0.159 20.572 1.00 75.06 71 GLY A O 1
ATOM 536 N N . ARG A 1 72 ? -4.744 1.882 21.523 1.00 71.75 72 ARG A N 1
ATOM 537 C CA . ARG A 1 72 ? -5.164 1.432 22.852 1.00 71.75 72 ARG A CA 1
ATOM 538 C C . ARG A 1 72 ? -6.660 1.142 22.808 1.00 71.75 72 ARG A C 1
ATOM 540 O O . ARG A 1 72 ? -7.471 2.031 22.555 1.00 71.75 72 ARG A O 1
ATOM 547 N N . ASN A 1 73 ? -7.018 -0.101 23.075 1.00 69.38 73 ASN A N 1
ATOM 548 C CA . ASN A 1 73 ? -8.376 -0.504 23.395 1.00 69.38 73 ASN A CA 1
ATOM 549 C C . ASN A 1 73 ? -8.688 -0.088 24.837 1.00 69.38 73 ASN A C 1
ATOM 551 O O . ASN A 1 73 ? -8.718 -0.921 25.732 1.00 69.38 73 ASN A O 1
ATOM 555 N N . THR A 1 74 ? -8.890 1.211 25.070 1.00 77.75 74 THR A N 1
ATOM 556 C CA . THR A 1 74 ? -9.295 1.694 26.395 1.00 77.75 74 THR A CA 1
ATOM 557 C C . THR A 1 74 ? -10.616 1.029 26.769 1.00 77.75 74 THR A C 1
ATOM 559 O O . THR A 1 74 ? -11.571 1.104 25.978 1.00 77.75 74 THR A O 1
ATOM 562 N N . THR A 1 75 ? -10.658 0.343 27.909 1.00 83.31 75 THR A N 1
ATOM 563 C CA . THR A 1 75 ? -11.859 -0.386 28.337 1.00 83.31 75 THR A CA 1
ATOM 564 C C . THR A 1 75 ? -12.948 0.591 28.764 1.00 83.31 75 THR A C 1
ATOM 566 O O . THR A 1 75 ? -12.713 1.798 28.861 1.00 83.31 75 THR A O 1
ATOM 569 N N . MET A 1 76 ? -14.175 0.104 28.945 1.00 80.56 76 MET A N 1
ATOM 570 C CA . MET A 1 76 ? -15.266 1.003 29.311 1.00 80.56 76 MET A CA 1
ATOM 571 C C . MET A 1 76 ? -15.106 1.510 30.749 1.00 80.56 76 MET A C 1
ATOM 573 O O . MET A 1 76 ? -15.381 2.673 31.022 1.00 80.56 76 MET A O 1
ATOM 577 N N . GLU A 1 77 ? -14.549 0.680 31.628 1.00 82.50 77 GLU A N 1
ATOM 578 C CA . GLU A 1 77 ? -14.225 1.007 33.018 1.00 82.50 77 GLU A CA 1
ATOM 579 C C . GLU A 1 77 ? -13.171 2.115 33.106 1.00 82.50 77 GLU A C 1
ATOM 581 O O . GLU A 1 77 ? -13.272 2.992 33.954 1.00 82.50 77 GLU A O 1
ATOM 586 N N . GLU A 1 78 ? -12.182 2.112 32.207 1.00 82.31 78 GLU A N 1
ATOM 587 C CA . GLU A 1 78 ? -11.153 3.155 32.151 1.00 82.31 78 GLU A CA 1
ATOM 588 C C . GLU A 1 78 ? -11.713 4.510 31.670 1.00 82.31 78 GLU A C 1
ATOM 590 O O . GLU A 1 78 ? -11.215 5.553 32.085 1.00 82.31 78 GLU A O 1
ATOM 595 N N . ILE A 1 79 ? -12.721 4.512 30.784 1.00 85.56 79 ILE A N 1
ATOM 596 C CA . ILE A 1 79 ? -13.279 5.743 30.184 1.00 85.56 79 ILE A CA 1
ATOM 597 C C . ILE A 1 79 ? -14.4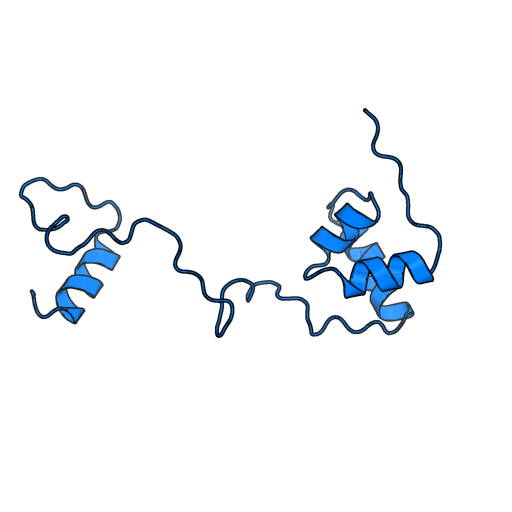02 6.336 31.036 1.00 85.56 79 ILE A C 1
ATOM 599 O O . ILE A 1 79 ? -14.580 7.552 31.053 1.00 85.56 79 ILE A O 1
ATOM 603 N N . LEU A 1 80 ? -15.177 5.499 31.728 1.00 85.50 80 LEU A N 1
ATOM 604 C CA . LEU A 1 80 ? -16.302 5.918 32.567 1.00 85.50 80 LEU A CA 1
ATOM 605 C C . LEU A 1 80 ? -15.857 6.364 33.967 1.00 85.50 80 LEU A C 1
ATOM 607 O O . LEU A 1 80 ? -16.522 6.090 34.963 1.00 85.50 80 LEU A O 1
ATOM 611 N N . VAL A 1 81 ? -14.733 7.075 34.032 1.00 88.06 81 VAL A N 1
ATOM 612 C CA . VAL A 1 81 ? -14.234 7.731 35.241 1.00 88.06 81 VAL A CA 1
ATOM 613 C C . VAL A 1 81 ? -14.499 9.227 35.129 1.00 88.06 81 VAL A C 1
ATOM 615 O O . VAL A 1 81 ? -14.413 9.820 34.049 1.00 88.06 81 VAL A O 1
ATOM 618 N N . GLU A 1 82 ? -14.831 9.852 36.253 1.00 82.75 82 GLU A N 1
ATOM 619 C CA . GLU A 1 82 ? -15.030 11.295 36.325 1.00 82.75 82 GLU A CA 1
ATOM 620 C C . GLU A 1 82 ? -13.788 12.047 35.803 1.00 82.75 82 GLU A C 1
ATOM 622 O O . GLU A 1 82 ? -12.652 11.704 36.129 1.00 82.75 82 GLU A O 1
ATOM 627 N N . ASN A 1 83 ? -14.002 13.069 34.967 1.00 81.81 83 ASN A N 1
ATOM 628 C CA . ASN A 1 83 ? -12.955 13.867 34.309 1.00 81.81 83 ASN A CA 1
ATOM 629 C C . ASN A 1 83 ? -12.033 13.114 33.324 1.00 81.81 83 ASN A C 1
ATOM 631 O O . ASN A 1 83 ? -10.980 13.639 32.951 1.00 81.81 83 ASN A O 1
ATOM 635 N N . PHE A 1 84 ? -12.411 11.926 32.837 1.00 81.88 84 PHE A N 1
ATOM 636 C CA . PHE A 1 84 ? -11.640 11.263 31.785 1.00 81.88 84 PHE A CA 1
ATOM 637 C C . PHE A 1 84 ? -11.714 12.039 30.457 1.00 81.88 84 PHE A C 1
ATOM 639 O O . PHE A 1 84 ? -12.777 12.199 29.851 1.00 81.88 84 PHE A O 1
ATOM 646 N N . SER A 1 85 ? -10.563 12.501 29.963 1.00 78.56 85 SER A N 1
ATOM 647 C CA . SER A 1 85 ? -10.481 13.215 28.686 1.00 78.56 85 SER A CA 1
ATOM 648 C C . SER A 1 85 ? -10.463 12.232 27.514 1.00 78.56 85 SER A C 1
ATOM 650 O O . SER A 1 85 ? -9.430 11.656 27.166 1.00 78.56 85 SER A O 1
ATOM 652 N N . TYR A 1 86 ? -11.624 12.031 26.887 1.00 78.31 86 TYR A N 1
ATOM 653 C CA . TYR A 1 86 ? -11.760 11.218 25.679 1.00 78.31 86 TYR A CA 1
ATOM 654 C C . TYR A 1 86 ? -11.769 12.105 24.428 1.00 78.31 86 TYR A C 1
ATOM 656 O O . TYR A 1 86 ? -12.778 12.730 24.102 1.00 78.31 86 TYR A O 1
ATOM 664 N N . ALA A 1 87 ? -10.660 12.134 23.683 1.00 78.75 87 ALA A N 1
ATOM 665 C CA . ALA A 1 87 ? -10.501 13.042 22.540 1.00 78.75 87 ALA A CA 1
ATOM 666 C C . ALA A 1 87 ? -11.493 12.780 21.384 1.00 78.75 87 ALA A C 1
ATOM 668 O O . ALA A 1 87 ? -11.779 13.676 20.594 1.00 78.75 87 ALA A O 1
ATOM 669 N N . PHE A 1 88 ? -12.036 11.562 21.276 1.00 83.69 88 PHE A N 1
ATOM 670 C CA . PHE A 1 88 ? -12.913 11.152 20.175 1.00 83.69 88 PHE A CA 1
ATOM 671 C C . PHE A 1 88 ? -14.358 10.895 20.631 1.00 83.69 88 PHE A C 1
ATOM 673 O O . PHE A 1 88 ? -14.872 9.776 20.596 1.00 83.69 88 PHE A O 1
ATOM 680 N N . THR A 1 89 ? -15.034 11.951 21.077 1.00 83.25 89 THR A N 1
ATOM 681 C CA . THR A 1 89 ? -16.371 11.889 21.700 1.00 83.25 89 THR A CA 1
ATOM 682 C C . THR A 1 89 ? -17.447 11.227 20.827 1.00 83.25 89 THR A C 1
ATOM 684 O O . THR A 1 89 ? -18.287 10.488 21.343 1.00 83.25 89 THR A O 1
ATOM 687 N N . HIS A 1 90 ? -17.406 11.414 19.501 1.00 86.44 90 HIS A N 1
ATOM 688 C CA . HIS A 1 90 ? -18.325 10.740 18.573 1.00 86.44 90 HIS A CA 1
ATOM 689 C C . HIS A 1 90 ? -18.166 9.211 18.609 1.00 86.44 90 HIS A C 1
ATOM 691 O O . HIS A 1 90 ? -19.157 8.482 18.683 1.00 86.44 90 HIS A O 1
ATOM 697 N N . GLY A 1 91 ? -16.924 8.715 18.624 1.00 85.19 91 GLY A N 1
ATOM 698 C CA . GLY A 1 91 ? -16.648 7.285 18.763 1.00 85.19 91 GLY A CA 1
ATOM 699 C C . GLY A 1 91 ? -17.073 6.740 20.119 1.00 85.19 91 GLY A C 1
ATOM 700 O O . GLY A 1 91 ? -17.632 5.647 20.182 1.00 85.19 91 GLY A O 1
ATOM 701 N N . LEU A 1 92 ? -16.886 7.517 21.192 1.00 87.12 92 LEU A N 1
ATOM 702 C CA . LEU A 1 92 ? -17.354 7.135 22.523 1.00 87.12 92 LEU A CA 1
ATOM 703 C C . LEU A 1 92 ? -18.874 6.955 22.555 1.00 87.12 92 LEU A C 1
ATOM 705 O O . LEU A 1 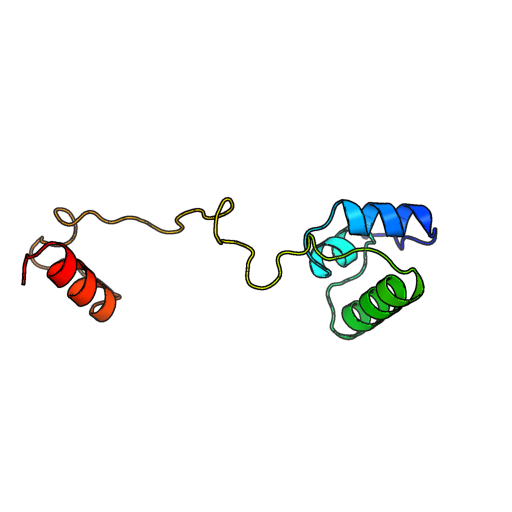92 ? -19.343 5.921 23.015 1.00 87.12 92 LEU A O 1
ATOM 709 N N . ARG A 1 93 ? -19.650 7.897 21.998 1.00 86.69 93 ARG A N 1
ATOM 710 C CA . ARG A 1 93 ? -21.116 7.764 21.919 1.00 86.69 93 ARG A CA 1
ATOM 711 C C . ARG A 1 93 ? -21.531 6.465 21.226 1.00 86.69 93 ARG A C 1
AT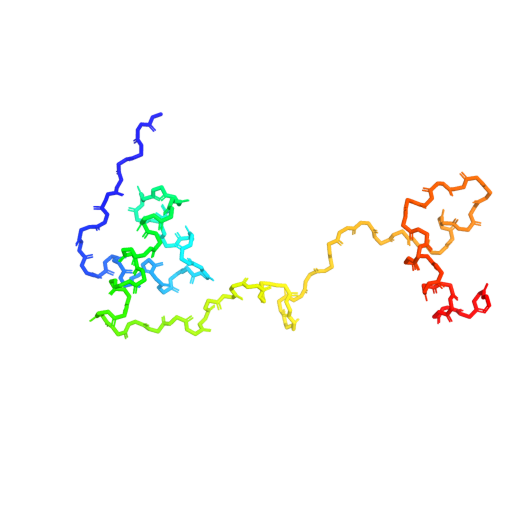OM 713 O O . ARG A 1 93 ? -22.406 5.772 21.733 1.00 86.69 93 ARG A O 1
ATOM 720 N N . GLY A 1 94 ? -20.910 6.136 20.092 1.00 87.94 94 GLY A N 1
ATOM 721 C CA . GLY A 1 94 ? -21.196 4.893 19.371 1.00 87.94 94 GLY A CA 1
ATOM 722 C C . GLY A 1 94 ? -20.869 3.644 20.193 1.00 87.94 94 GLY A C 1
ATOM 723 O O . GLY A 1 94 ? -21.648 2.696 20.207 1.00 87.94 94 GLY A O 1
ATOM 724 N N . ARG A 1 95 ? -19.752 3.660 20.931 1.00 87.38 95 ARG A N 1
ATOM 725 C CA . ARG A 1 95 ? -19.383 2.568 21.841 1.00 87.38 95 ARG A CA 1
ATOM 726 C C . ARG A 1 95 ? -20.372 2.419 22.999 1.00 87.38 95 ARG A C 1
ATOM 728 O O . ARG A 1 95 ? -20.760 1.301 23.295 1.00 87.38 95 ARG A O 1
ATOM 735 N N . LEU A 1 96 ? -20.821 3.519 23.604 1.00 88.88 96 LEU A N 1
ATOM 736 C CA . LEU A 1 96 ? -21.797 3.486 24.700 1.00 88.88 96 LEU A CA 1
ATOM 737 C C . LEU A 1 96 ? -23.144 2.906 24.261 1.00 88.88 96 LEU A C 1
ATOM 739 O O . LEU A 1 96 ? -23.703 2.078 24.969 1.00 88.88 96 LEU A O 1
ATOM 743 N N . LEU A 1 97 ? -23.629 3.292 23.075 1.00 90.19 97 LEU A N 1
ATOM 744 C CA . LEU A 1 97 ? -24.857 2.729 22.504 1.00 90.19 97 LEU A CA 1
ATOM 745 C C . LEU A 1 97 ? -24.717 1.228 22.218 1.00 90.19 97 LEU A C 1
ATOM 747 O O . LEU A 1 97 ? -25.659 0.474 22.428 1.00 90.19 97 LEU A O 1
ATOM 751 N N . LYS A 1 98 ? -23.538 0.782 21.763 1.00 88.56 98 LYS A N 1
ATOM 752 C CA . LYS A 1 98 ? -23.263 -0.639 21.514 1.00 88.56 98 LYS A CA 1
ATOM 753 C C . LYS A 1 98 ? -23.261 -1.472 22.802 1.00 88.56 98 LYS A C 1
ATOM 755 O O . LYS A 1 98 ? -23.738 -2.599 22.774 1.00 88.56 98 LYS A O 1
ATOM 760 N N . GLU A 1 99 ? -22.735 -0.926 23.895 1.00 86.81 99 GLU A N 1
ATOM 761 C CA . GLU A 1 99 ? -22.695 -1.588 25.209 1.00 86.81 99 GLU A CA 1
ATOM 762 C C . GLU A 1 99 ? -23.998 -1.407 26.020 1.00 86.81 99 GLU A C 1
ATOM 764 O O . GLU A 1 99 ? -24.111 -1.936 27.120 1.00 86.81 99 GLU A O 1
ATOM 769 N N . GLY A 1 100 ? -24.987 -0.658 25.511 1.00 86.62 100 GLY A N 1
ATOM 770 C CA . GLY A 1 100 ? -26.263 -0.420 26.203 1.00 86.62 100 GLY A CA 1
ATOM 771 C C . GLY A 1 100 ? -26.168 0.512 27.418 1.00 86.62 100 GLY A C 1
ATOM 772 O O . GLY A 1 100 ? -27.037 0.495 28.282 1.00 86.62 100 GLY A O 1
ATOM 773 N N . LEU A 1 101 ? -25.114 1.328 27.495 1.00 82.62 101 LEU A N 1
ATOM 774 C CA . LEU A 1 101 ? -24.837 2.239 28.615 1.00 82.62 101 LEU A CA 1
ATOM 775 C C . LEU A 1 101 ? -25.399 3.655 28.387 1.00 82.62 101 LEU A C 1
ATOM 777 O O . LEU A 1 101 ? -25.017 4.596 29.086 1.00 82.62 101 LEU A O 1
ATOM 781 N N . LYS A 1 102 ? -26.253 3.832 27.371 1.00 65.69 102 LYS A N 1
ATOM 782 C CA . LYS A 1 102 ? -26.850 5.112 26.980 1.00 65.69 102 LYS A CA 1
ATOM 783 C C . LYS A 1 102 ? -28.211 4.938 26.321 1.00 65.69 102 LYS A C 1
ATOM 785 O O . LYS A 1 102 ? -28.351 3.971 25.544 1.00 65.69 102 LYS A O 1
#

Foldseek 3Di:
DDQDAQPDDPVQLLVLLVPDLDLCSSCVSNSHDPDPVSSVVNVVSCVVVVHDNVSRCVVNCADDPNHDDDDDPQDPVNQPDPPRDDPCVVVVVVVCVVVVVD

Radius of gyration: 22.04 Å; chains: 1; bounding box: 53×26×56 Å